Protein AF-A0A8J3X2R8-F1 (afdb_monomer_lite)

pLDDT: mean 76.53, std 17.84, range [35.16, 97.38]

Organism: NCBI:txid689768

Sequence (178 aa):
MTPLAWLVELYDPAARYLRRHGGRLRSRPRRRATDPGAAAFGSAVVFGPGVPGGARPATPEEMSDLSGRAGRHRDRHRAAVEAARRRWGDRALACARELLEHGSTVLPVDNATVRGRLVRLWRGDSVLELRASRDSGTTGSSTTTSSLTRLSRRHQDPQVIAEYLVHVIAQVDDGQRR

Structure (mmCIF, N/CA/C/O backbone):
data_AF-A0A8J3X2R8-F1
#
_entry.id   AF-A0A8J3X2R8-F1
#
loop_
_atom_site.group_PDB
_atom_site.id
_atom_site.type_symbol
_atom_site.label_atom_id
_atom_site.label_alt_id
_atom_site.label_comp_id
_atom_site.label_asym_id
_atom_site.label_entity_id
_atom_site.label_seq_id
_atom_site.pdbx_PDB_ins_code
_atom_site.Cartn_x
_atom_site.Cartn_y
_atom_site.Cartn_z
_atom_site.occupancy
_atom_site.B_iso_or_equiv
_atom_site.auth_seq_id
_atom_site.auth_comp_id
_atom_site.auth_asym_id
_atom_site.auth_atom_id
_atom_site.pdbx_PDB_model_num
ATOM 1 N N . MET A 1 1 ? 32.277 -10.400 19.465 1.00 42.62 1 MET A N 1
ATOM 2 C CA . MET A 1 1 ? 30.823 -10.346 19.745 1.00 42.62 1 MET A CA 1
ATOM 3 C C . MET A 1 1 ? 30.527 -8.990 20.364 1.00 42.62 1 MET A C 1
ATOM 5 O O . MET A 1 1 ? 31.011 -8.736 21.454 1.00 42.62 1 MET A O 1
ATOM 9 N N . THR A 1 2 ? 29.875 -8.072 19.647 1.00 44.47 2 THR A N 1
ATOM 10 C CA . THR A 1 2 ? 29.749 -6.665 20.073 1.00 44.47 2 THR A CA 1
ATOM 11 C C . THR A 1 2 ? 28.446 -6.424 20.858 1.00 44.47 2 THR A C 1
ATOM 13 O O . THR A 1 2 ? 27.365 -6.535 20.279 1.00 44.47 2 THR A O 1
ATOM 16 N N . PRO A 1 3 ? 28.513 -6.062 22.155 1.00 51.19 3 PRO A N 1
ATOM 17 C CA . PRO A 1 3 ? 27.348 -5.925 23.042 1.00 51.19 3 PRO A CA 1
ATOM 18 C C . PRO A 1 3 ? 26.454 -4.698 22.764 1.00 51.19 3 PRO A C 1
ATOM 20 O O . PRO A 1 3 ? 25.384 -4.571 23.350 1.00 51.19 3 PRO A O 1
ATOM 23 N N . LEU A 1 4 ? 26.825 -3.815 21.831 1.00 50.59 4 LEU A N 1
ATOM 24 C CA . LEU A 1 4 ? 26.099 -2.567 21.544 1.00 50.59 4 LEU A CA 1
ATOM 25 C C . LEU A 1 4 ? 24.851 -2.729 20.653 1.00 50.59 4 LEU A C 1
ATOM 27 O O . LEU A 1 4 ? 23.997 -1.845 20.628 1.00 50.59 4 LEU A O 1
ATOM 31 N N . ALA A 1 5 ? 24.705 -3.848 19.934 1.00 53.47 5 ALA A N 1
ATOM 32 C CA . ALA A 1 5 ? 23.564 -4.059 19.034 1.00 53.47 5 ALA A CA 1
ATOM 33 C C . ALA A 1 5 ? 22.224 -4.200 19.785 1.00 53.47 5 ALA A C 1
ATOM 35 O O . ALA A 1 5 ? 21.200 -3.704 19.320 1.00 53.47 5 ALA A O 1
ATOM 36 N N . TRP A 1 6 ? 22.242 -4.806 20.975 1.00 50.44 6 TRP A N 1
ATOM 37 C CA . TRP A 1 6 ? 21.047 -5.052 21.790 1.00 50.44 6 TRP A CA 1
ATOM 38 C C . TRP A 1 6 ? 20.423 -3.759 22.334 1.00 50.44 6 TRP A C 1
ATOM 40 O O . TRP A 1 6 ? 19.203 -3.644 22.423 1.00 50.44 6 TRP A O 1
ATOM 50 N N . LEU A 1 7 ? 21.254 -2.754 22.628 1.00 52.38 7 LEU A N 1
ATOM 51 C CA . LEU A 1 7 ? 20.820 -1.463 23.171 1.00 52.38 7 LEU A CA 1
ATOM 52 C C . LEU A 1 7 ? 20.149 -0.582 22.103 1.00 52.38 7 LEU A C 1
ATOM 54 O O . LEU A 1 7 ? 19.125 0.046 22.369 1.00 52.38 7 LEU A O 1
ATOM 58 N N . VAL A 1 8 ? 20.653 -0.605 20.862 1.00 51.25 8 VAL A N 1
ATOM 59 C CA . VAL A 1 8 ? 20.013 0.069 19.713 1.00 51.25 8 VAL A CA 1
ATOM 60 C C . VAL A 1 8 ? 18.702 -0.626 19.322 1.00 51.25 8 VAL A C 1
ATOM 62 O O . VAL A 1 8 ? 17.738 0.030 18.928 1.00 51.25 8 VAL A O 1
ATOM 65 N N . GLU A 1 9 ? 18.626 -1.951 19.467 1.00 52.06 9 GLU A N 1
ATOM 66 C CA . GLU A 1 9 ? 17.402 -2.720 19.209 1.00 52.06 9 GLU A CA 1
ATOM 67 C C . GLU A 1 9 ? 16.281 -2.470 20.224 1.00 52.06 9 GLU A C 1
ATOM 69 O O . GLU A 1 9 ? 15.115 -2.684 19.884 1.00 52.06 9 GLU A O 1
ATOM 74 N N . LEU A 1 10 ? 16.609 -1.977 21.421 1.00 58.53 10 LEU A N 1
ATOM 75 C CA . LEU A 1 10 ? 15.630 -1.544 22.416 1.00 58.53 10 LEU A CA 1
ATOM 76 C C . LEU A 1 10 ? 15.037 -0.164 22.079 1.00 58.53 10 LEU A C 1
ATOM 78 O O . LEU A 1 10 ? 13.888 0.104 22.405 1.00 58.53 10 LEU A O 1
ATOM 82 N N . TYR A 1 11 ? 15.781 0.720 21.406 1.00 67.31 11 TYR A N 1
ATOM 83 C CA . TYR A 1 11 ? 15.340 2.105 21.189 1.00 67.31 11 TYR A CA 1
ATOM 84 C C . TYR A 1 11 ? 14.386 2.277 19.991 1.00 67.31 11 TYR A C 1
ATOM 86 O O . TYR A 1 11 ? 13.586 3.218 19.982 1.00 67.31 11 TYR A O 1
ATOM 94 N N . ASP A 1 12 ? 14.434 1.357 19.017 1.00 73.81 12 ASP A N 1
ATOM 95 C CA . ASP A 1 12 ? 13.565 1.337 17.830 1.00 73.81 12 ASP A CA 1
ATOM 96 C C . ASP A 1 12 ? 12.856 -0.028 17.651 1.00 73.81 12 ASP A C 1
ATOM 98 O O . ASP A 1 12 ? 13.311 -0.897 16.887 1.00 73.81 12 ASP A O 1
ATOM 102 N N . PRO A 1 13 ? 11.716 -0.238 18.340 1.00 74.25 13 PRO A N 1
ATOM 103 C CA . PRO A 1 13 ? 10.960 -1.483 18.247 1.00 74.25 13 PRO A CA 1
ATOM 104 C C . PRO A 1 13 ? 10.372 -1.709 16.848 1.00 74.25 13 PRO A C 1
ATOM 106 O O . PRO A 1 13 ? 10.233 -2.859 16.431 1.00 74.25 13 PRO A O 1
ATOM 109 N N . ALA A 1 14 ? 10.080 -0.643 16.094 1.00 76.38 14 ALA A N 1
ATOM 110 C CA . ALA A 1 14 ? 9.528 -0.747 14.746 1.00 76.38 14 ALA A CA 1
ATOM 111 C C . ALA A 1 14 ? 10.573 -1.293 13.773 1.00 76.38 14 ALA A C 1
ATOM 113 O O . ALA A 1 14 ? 10.296 -2.225 13.019 1.00 76.38 14 ALA A O 1
ATOM 114 N N . ALA A 1 15 ? 11.808 -0.792 13.841 1.00 75.31 15 ALA A N 1
ATOM 115 C CA . ALA A 1 15 ? 12.911 -1.326 13.051 1.00 75.31 15 ALA A CA 1
ATOM 116 C C . ALA A 1 15 ? 13.249 -2.777 13.424 1.00 75.31 15 ALA A C 1
ATOM 118 O O . ALA A 1 15 ? 13.630 -3.567 12.559 1.00 75.31 15 ALA A O 1
ATOM 119 N N . ARG A 1 16 ? 13.130 -3.163 14.703 1.00 79.62 16 ARG A N 1
ATOM 120 C CA . ARG A 1 16 ? 13.277 -4.570 15.122 1.00 79.62 16 ARG A CA 1
ATOM 121 C C . ARG A 1 16 ? 12.167 -5.442 14.531 1.00 79.62 16 ARG A C 1
ATOM 123 O O . ARG A 1 16 ? 12.466 -6.480 13.945 1.00 79.62 16 ARG A O 1
ATOM 130 N N . TYR A 1 17 ? 10.916 -5.002 14.643 1.00 79.31 17 TYR A N 1
ATOM 131 C CA . TYR A 1 17 ? 9.757 -5.710 14.107 1.00 79.31 17 TYR A CA 1
ATOM 132 C C . TYR A 1 17 ? 9.876 -5.913 12.589 1.00 79.31 17 TYR A C 1
ATOM 134 O O . TYR A 1 17 ? 9.802 -7.041 12.104 1.00 79.31 17 TYR A O 1
ATOM 142 N N . LEU A 1 18 ? 10.194 -4.850 11.845 1.00 80.81 18 LEU A N 1
ATOM 143 C CA . LEU A 1 18 ? 10.412 -4.908 10.397 1.00 80.81 18 LEU A CA 1
ATOM 144 C C . LEU A 1 18 ? 11.568 -5.833 10.004 1.00 80.81 18 LEU A C 1
ATOM 146 O O . LEU A 1 18 ? 11.452 -6.551 9.019 1.00 80.81 18 LEU A O 1
ATOM 150 N N . ARG A 1 19 ? 12.670 -5.867 10.764 1.00 79.31 19 ARG A N 1
ATOM 151 C CA . ARG A 1 19 ? 13.782 -6.802 10.503 1.00 79.31 19 ARG A CA 1
ATOM 152 C C . ARG A 1 19 ? 13.385 -8.261 10.709 1.00 79.31 19 ARG A C 1
ATOM 154 O O . ARG A 1 19 ? 13.842 -9.116 9.960 1.00 79.31 19 ARG A O 1
ATOM 161 N N . ARG A 1 20 ? 12.552 -8.540 11.714 1.00 80.38 20 ARG A N 1
ATOM 162 C CA . ARG A 1 20 ? 12.110 -9.900 12.048 1.00 80.38 20 ARG A CA 1
ATOM 163 C C . ARG A 1 20 ? 11.052 -10.427 11.078 1.00 80.38 20 ARG A C 1
ATOM 165 O O . ARG A 1 20 ? 11.089 -11.602 10.736 1.00 80.38 20 ARG A O 1
ATOM 172 N N . HIS A 1 21 ? 10.126 -9.570 10.648 1.00 74.75 21 HIS A N 1
ATOM 173 C CA . HIS A 1 21 ? 8.971 -9.964 9.833 1.00 74.75 21 HIS A CA 1
ATOM 174 C C . HIS A 1 21 ? 9.126 -9.636 8.345 1.00 74.75 21 HIS A C 1
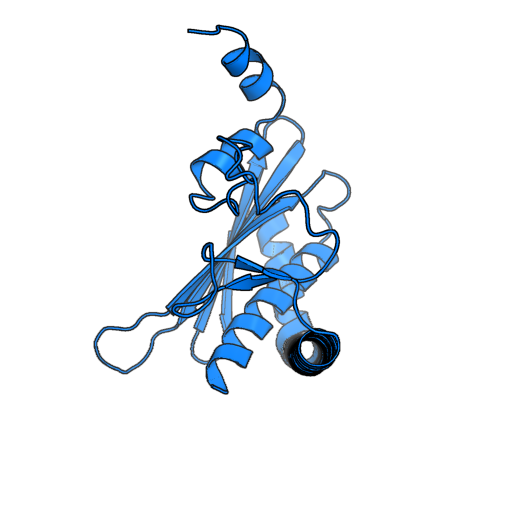ATOM 176 O O . HIS A 1 21 ? 8.546 -10.308 7.497 1.00 74.75 21 HIS A O 1
ATOM 182 N N . GLY A 1 22 ? 9.954 -8.655 8.000 1.00 61.66 22 GLY A N 1
ATOM 183 C CA . GLY A 1 22 ? 10.300 -8.308 6.629 1.00 61.66 22 GLY A CA 1
ATOM 184 C C . GLY A 1 22 ? 11.475 -9.127 6.128 1.00 61.66 22 GLY A C 1
ATOM 185 O O . GLY A 1 22 ? 12.452 -8.542 5.687 1.00 61.66 22 GLY A O 1
ATOM 186 N N . GLY A 1 23 ? 11.401 -10.462 6.174 1.00 45.31 23 GLY A N 1
ATOM 187 C CA . GLY A 1 23 ? 12.464 -11.409 5.784 1.00 45.31 23 GLY A CA 1
ATOM 188 C C . GLY A 1 23 ? 12.988 -11.319 4.339 1.00 45.31 23 GLY A C 1
ATOM 189 O O . GLY A 1 23 ? 13.693 -12.216 3.892 1.00 45.31 23 GLY A O 1
ATOM 190 N N . ARG A 1 24 ? 12.672 -10.242 3.613 1.00 46.50 24 ARG A N 1
ATOM 191 C CA . ARG A 1 24 ? 13.441 -9.670 2.504 1.00 46.50 24 ARG A CA 1
ATOM 192 C C . ARG A 1 24 ? 13.320 -8.146 2.562 1.00 46.50 24 ARG A C 1
ATOM 194 O O . ARG A 1 24 ? 12.751 -7.520 1.672 1.00 46.50 24 ARG A O 1
ATOM 201 N N . LEU A 1 25 ? 13.873 -7.517 3.603 1.00 41.56 25 LEU A N 1
ATOM 202 C CA . LEU A 1 25 ? 14.415 -6.173 3.447 1.00 41.56 25 LEU A CA 1
ATOM 203 C C . LEU A 1 25 ? 15.239 -6.283 2.177 1.00 41.56 25 LEU A C 1
ATOM 205 O O . LEU A 1 25 ? 16.150 -7.114 2.153 1.00 41.56 25 LEU A O 1
ATOM 209 N N . ARG A 1 26 ? 14.871 -5.535 1.123 1.00 44.56 26 ARG A N 1
ATOM 210 C CA . ARG A 1 26 ? 15.779 -5.234 0.012 1.00 44.56 26 ARG A CA 1
ATOM 211 C C . ARG A 1 26 ? 17.138 -5.147 0.652 1.00 44.56 26 ARG A C 1
ATOM 213 O O . ARG A 1 26 ? 17.295 -4.273 1.509 1.00 44.56 26 ARG A O 1
ATOM 220 N N . SER A 1 27 ? 17.996 -6.134 0.379 1.00 38.66 27 SER A N 1
ATOM 221 C CA . SER A 1 27 ? 19.290 -6.244 1.022 1.00 38.66 27 SER A CA 1
ATOM 222 C C . SER A 1 27 ? 19.856 -4.849 0.959 1.00 38.66 27 SER A C 1
ATOM 224 O O . SER A 1 27 ? 20.143 -4.357 -0.130 1.00 38.66 27 SER A O 1
ATOM 226 N N . ARG A 1 28 ? 19.897 -4.158 2.105 1.00 35.16 28 ARG A N 1
ATOM 227 C CA . ARG A 1 28 ? 20.691 -2.948 2.243 1.00 35.16 28 ARG A CA 1
ATOM 228 C C . ARG A 1 28 ? 22.021 -3.430 1.701 1.00 35.16 28 ARG A C 1
ATOM 230 O O . ARG A 1 28 ? 22.476 -4.421 2.284 1.00 35.16 28 ARG A O 1
ATOM 237 N N . PRO A 1 29 ? 22.521 -2.931 0.550 1.00 35.16 29 PRO A N 1
ATOM 238 C CA . PRO A 1 29 ? 23.661 -3.550 -0.096 1.00 35.16 29 PRO A CA 1
ATOM 239 C C . PRO A 1 29 ? 24.699 -3.627 1.000 1.00 35.16 29 PRO A C 1
ATOM 241 O O . PRO A 1 29 ? 25.123 -2.602 1.545 1.00 35.16 29 PRO A O 1
ATOM 244 N N . ARG A 1 30 ? 24.959 -4.852 1.474 1.00 37.88 30 ARG A N 1
ATOM 245 C CA . ARG A 1 30 ? 26.032 -5.051 2.421 1.00 37.88 30 ARG A CA 1
ATOM 246 C C . ARG A 1 30 ? 27.192 -4.565 1.584 1.00 37.88 30 ARG A C 1
ATOM 248 O O . ARG A 1 30 ? 27.459 -5.148 0.539 1.00 37.88 30 ARG A O 1
ATOM 255 N N . ARG A 1 31 ? 27.816 -3.465 2.005 1.00 41.09 31 ARG A N 1
ATOM 256 C CA . ARG A 1 31 ? 29.200 -3.172 1.660 1.00 41.09 31 ARG A CA 1
ATOM 257 C C . ARG A 1 31 ? 29.995 -4.380 2.161 1.00 41.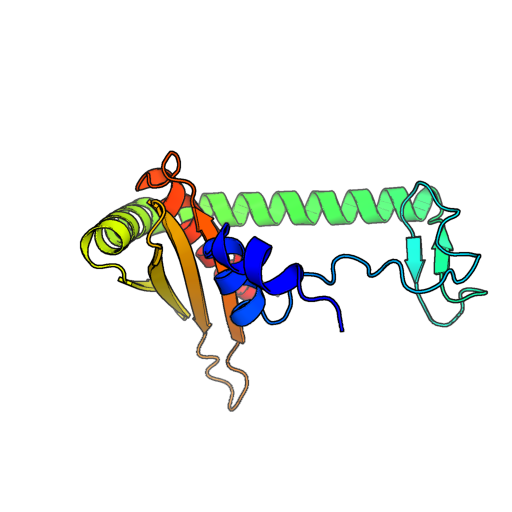09 31 ARG A C 1
ATOM 259 O O . ARG A 1 31 ? 30.509 -4.387 3.270 1.00 41.09 31 ARG A O 1
ATOM 266 N N . ARG A 1 32 ? 29.934 -5.471 1.410 1.00 38.81 32 ARG A N 1
ATOM 267 C CA . ARG A 1 32 ? 30.723 -6.676 1.551 1.00 38.81 32 ARG A CA 1
ATOM 268 C C . ARG A 1 32 ? 31.463 -6.728 0.237 1.00 38.81 32 ARG A C 1
ATOM 270 O O . ARG A 1 32 ? 30.852 -7.016 -0.780 1.00 38.81 32 ARG A O 1
ATOM 277 N N . ALA A 1 33 ? 32.724 -6.326 0.338 1.00 36.16 33 ALA A N 1
ATOM 278 C CA . ALA A 1 33 ? 33.785 -6.568 -0.618 1.00 36.16 33 ALA A CA 1
ATOM 279 C C . ALA A 1 33 ? 33.391 -6.304 -2.073 1.00 36.16 33 ALA A C 1
ATOM 281 O O . ALA A 1 33 ? 32.955 -7.190 -2.791 1.00 36.16 33 ALA A O 1
ATOM 282 N N . THR A 1 34 ? 33.546 -5.044 -2.465 1.00 43.41 34 THR A N 1
ATOM 283 C CA . THR A 1 34 ? 34.374 -4.662 -3.611 1.00 43.41 34 THR A CA 1
ATOM 284 C C . THR A 1 34 ? 34.772 -5.829 -4.528 1.00 43.41 34 THR A C 1
ATOM 286 O O . THR A 1 34 ? 35.900 -6.306 -4.468 1.00 43.41 34 THR A O 1
ATOM 289 N N . ASP A 1 35 ? 33.873 -6.237 -5.423 1.00 37.69 35 ASP A N 1
ATOM 290 C CA . ASP A 1 35 ? 34.316 -6.438 -6.797 1.00 37.69 35 ASP A CA 1
ATOM 291 C C . ASP A 1 35 ? 34.703 -5.040 -7.299 1.00 37.69 35 ASP A C 1
ATOM 293 O O . ASP A 1 35 ? 33.850 -4.141 -7.304 1.00 37.69 35 ASP A O 1
ATOM 297 N N . PRO A 1 36 ? 35.971 -4.793 -7.662 1.00 41.12 36 PRO A N 1
ATOM 298 C CA . PRO A 1 36 ? 36.456 -3.458 -8.011 1.00 41.12 36 PRO A CA 1
ATOM 299 C C . PRO A 1 36 ? 35.787 -2.840 -9.255 1.00 41.12 36 PRO A C 1
ATOM 301 O O . PRO A 1 36 ? 36.052 -1.684 -9.564 1.00 41.12 36 PRO A O 1
ATOM 304 N N . GLY A 1 37 ? 34.880 -3.554 -9.937 1.00 43.56 37 GLY A N 1
ATOM 305 C CA . GLY A 1 37 ? 34.119 -3.041 -11.080 1.00 43.56 37 GLY A CA 1
ATOM 306 C C . GLY A 1 37 ? 32.794 -2.343 -10.739 1.00 43.56 37 GLY A C 1
ATOM 307 O O . GLY A 1 37 ? 32.433 -1.379 -11.400 1.00 43.56 37 GLY A O 1
ATOM 308 N N . ALA A 1 38 ? 32.050 -2.770 -9.711 1.00 42.75 38 ALA A N 1
ATOM 309 C CA . ALA A 1 38 ? 30.649 -2.339 -9.548 1.00 42.75 38 ALA A CA 1
ATOM 310 C C . ALA A 1 38 ? 30.471 -0.949 -8.902 1.00 42.75 38 ALA A C 1
ATOM 312 O O . ALA A 1 38 ? 29.428 -0.317 -9.063 1.00 42.75 38 ALA A O 1
ATOM 313 N N . ALA A 1 39 ? 31.476 -0.461 -8.170 1.00 46.00 39 ALA A N 1
ATOM 314 C CA . ALA A 1 39 ? 31.428 0.832 -7.481 1.00 46.00 39 ALA A CA 1
ATOM 315 C C . ALA A 1 39 ? 31.802 2.034 -8.376 1.00 46.00 39 ALA A C 1
ATOM 317 O O . ALA A 1 39 ? 31.693 3.172 -7.926 1.00 46.00 39 ALA A O 1
ATOM 318 N N . ALA A 1 40 ? 32.234 1.798 -9.620 1.00 49.00 40 ALA A N 1
ATOM 319 C CA . ALA A 1 40 ? 32.717 2.840 -10.530 1.00 49.00 40 ALA A CA 1
ATOM 320 C C . ALA A 1 40 ? 31.616 3.486 -11.394 1.00 49.00 40 ALA A C 1
ATOM 322 O O . ALA A 1 40 ? 31.876 4.466 -12.089 1.00 49.00 40 ALA A O 1
ATOM 323 N N . PHE A 1 41 ? 30.385 2.965 -11.368 1.00 48.44 41 PHE A N 1
ATOM 324 C CA . PHE A 1 41 ? 29.327 3.407 -12.277 1.00 48.44 41 PHE A CA 1
ATOM 325 C C . PHE A 1 41 ? 28.303 4.288 -11.551 1.00 48.44 41 PHE A C 1
ATOM 327 O O . PHE A 1 41 ? 27.485 3.808 -10.771 1.00 48.44 41 PHE A O 1
ATOM 334 N N . GLY A 1 42 ? 28.339 5.596 -11.820 1.00 53.31 42 GLY A N 1
ATOM 335 C CA . GLY A 1 42 ? 27.372 6.583 -11.314 1.00 53.31 42 GLY A CA 1
ATOM 336 C C . GLY A 1 42 ? 26.001 6.569 -12.014 1.00 53.31 42 GLY A C 1
ATOM 337 O O . GLY A 1 42 ? 25.212 7.486 -11.798 1.00 53.31 42 GLY A O 1
ATOM 338 N N . SER A 1 43 ? 25.718 5.573 -12.866 1.00 59.78 43 SER A N 1
ATOM 339 C CA . SER A 1 43 ? 24.525 5.472 -13.727 1.00 59.78 43 SER A CA 1
ATOM 340 C C . SER A 1 43 ? 23.916 4.054 -13.73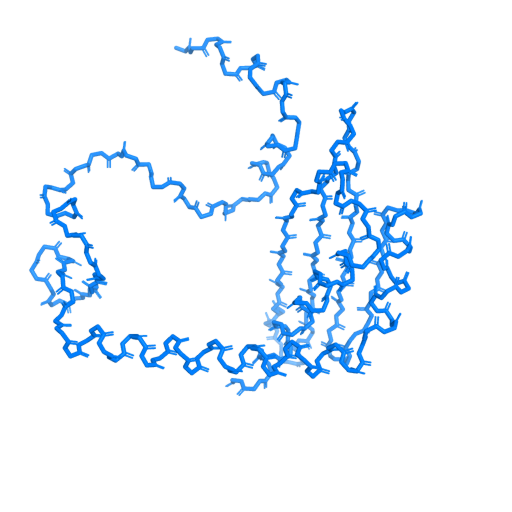7 1.00 59.78 43 SER A C 1
ATOM 342 O O . SER A 1 43 ? 24.357 3.172 -13.000 1.00 59.78 43 SER A O 1
ATOM 344 N N . ALA A 1 44 ? 22.852 3.839 -14.527 1.00 68.25 44 ALA A N 1
ATOM 345 C CA . ALA A 1 44 ? 22.176 2.542 -14.647 1.00 68.25 44 ALA A CA 1
ATOM 346 C C . ALA A 1 44 ? 23.138 1.429 -15.109 1.00 68.25 44 ALA A C 1
ATOM 348 O O . ALA A 1 44 ? 24.017 1.662 -15.937 1.00 68.25 44 ALA A O 1
ATOM 349 N N . VAL A 1 45 ? 22.950 0.211 -14.591 1.00 77.56 45 VAL A N 1
ATOM 350 C CA . VAL A 1 45 ? 23.833 -0.944 -14.825 1.00 77.56 45 VAL A CA 1
ATOM 351 C C . VAL A 1 45 ? 23.042 -2.080 -15.468 1.00 77.56 45 VAL A C 1
ATOM 353 O O . VAL A 1 45 ? 21.919 -2.372 -15.052 1.00 77.56 45 VAL A O 1
ATOM 356 N N . VAL A 1 46 ? 23.639 -2.728 -16.467 1.00 75.00 46 VAL A N 1
ATOM 357 C CA . VAL A 1 46 ? 23.109 -3.928 -17.124 1.00 75.00 46 VAL A CA 1
ATOM 358 C C . VAL A 1 46 ? 23.873 -5.150 -16.615 1.00 75.00 46 VAL A C 1
ATOM 360 O O . VAL A 1 46 ? 25.104 -5.140 -16.554 1.00 75.00 46 VAL A O 1
ATOM 363 N N . PHE A 1 47 ? 23.134 -6.205 -16.267 1.00 79.75 47 PHE A N 1
ATOM 364 C CA . PHE A 1 47 ? 23.665 -7.487 -15.798 1.00 79.75 47 PHE A CA 1
ATOM 365 C C . PHE A 1 47 ? 23.245 -8.602 -16.757 1.00 79.75 47 PHE A C 1
ATOM 367 O O . PHE A 1 47 ? 22.102 -8.606 -17.220 1.00 79.75 47 PHE A O 1
ATOM 374 N N . GLY A 1 48 ? 24.126 -9.571 -17.019 1.00 70.12 48 GLY A N 1
ATOM 375 C CA . GLY A 1 48 ? 23.745 -10.758 -17.785 1.00 70.12 48 GLY A CA 1
ATOM 376 C C . GLY A 1 48 ? 24.903 -11.640 -18.264 1.00 70.12 48 GLY A C 1
ATOM 377 O O . GLY A 1 48 ? 26.057 -11.202 -18.279 1.00 70.12 48 GLY A O 1
ATOM 378 N N . PRO A 1 49 ? 24.600 -12.888 -18.671 1.00 56.25 49 PRO A N 1
ATOM 379 C CA . PRO A 1 49 ? 25.565 -13.773 -19.316 1.00 56.25 49 PRO A CA 1
ATOM 380 C C . PRO A 1 49 ? 25.992 -13.158 -20.658 1.00 56.25 49 PRO A C 1
ATOM 382 O O . PRO A 1 49 ? 25.155 -12.913 -21.521 1.00 56.25 49 PRO A O 1
ATOM 385 N N . GLY A 1 50 ? 27.284 -12.853 -20.804 1.00 68.56 50 GLY A N 1
ATOM 386 C CA . GLY A 1 50 ? 27.838 -12.124 -21.956 1.00 68.56 50 GLY A CA 1
ATOM 387 C C . GLY A 1 50 ? 28.361 -10.721 -21.633 1.00 68.56 50 GLY A C 1
ATOM 388 O O . GLY A 1 50 ? 28.935 -10.071 -22.501 1.00 68.56 50 GLY A O 1
ATOM 389 N N . VAL A 1 51 ? 28.215 -10.256 -20.387 1.00 70.81 51 VAL A N 1
ATOM 390 C CA . VAL A 1 51 ? 28.826 -9.006 -19.917 1.00 70.81 51 VAL A CA 1
ATOM 391 C C . VAL A 1 51 ? 30.177 -9.304 -19.251 1.00 70.81 51 VAL A C 1
ATOM 393 O O . VAL A 1 51 ? 30.199 -10.019 -18.244 1.00 70.81 51 VAL A O 1
ATOM 396 N N . PRO A 1 52 ? 31.307 -8.768 -19.757 1.00 64.25 52 PRO A N 1
ATOM 397 C CA . PRO A 1 52 ? 32.607 -8.912 -19.102 1.00 64.25 52 PRO A CA 1
ATOM 398 C C . PRO A 1 52 ? 32.552 -8.384 -17.662 1.00 64.25 52 PRO A C 1
ATOM 400 O O . PRO A 1 52 ? 32.138 -7.252 -17.434 1.00 64.25 52 PRO A O 1
ATOM 403 N N . GLY A 1 53 ? 32.918 -9.215 -16.682 1.00 67.75 53 GLY A N 1
ATOM 404 C CA . GLY A 1 53 ? 32.820 -8.863 -15.257 1.00 67.75 53 GLY A CA 1
ATOM 405 C C . GLY A 1 53 ? 31.402 -8.919 -14.668 1.00 67.75 53 GLY A C 1
ATOM 406 O O . GLY A 1 53 ? 31.188 -8.458 -13.551 1.00 67.75 53 GLY A O 1
ATOM 407 N N . GLY A 1 54 ? 30.421 -9.464 -15.399 1.00 74.62 54 GLY A N 1
ATOM 408 C CA . GLY A 1 54 ? 29.046 -9.696 -14.932 1.00 74.62 54 GLY A CA 1
ATOM 409 C C . GLY A 1 54 ? 28.156 -8.450 -14.861 1.00 74.62 54 GLY A C 1
ATOM 410 O O . GLY A 1 54 ? 26.933 -8.580 -14.771 1.00 74.62 54 GLY A O 1
ATOM 411 N N . ALA A 1 55 ? 28.744 -7.257 -14.944 1.00 75.12 55 ALA A N 1
ATOM 412 C CA . ALA A 1 55 ? 28.054 -5.978 -14.888 1.00 75.12 55 ALA A CA 1
ATOM 413 C C . ALA A 1 55 ? 28.777 -4.930 -15.740 1.00 75.12 55 ALA A C 1
ATOM 415 O O . ALA A 1 55 ? 30.001 -4.822 -15.690 1.00 75.12 55 ALA A O 1
ATOM 416 N N . ARG A 1 56 ? 28.016 -4.122 -16.483 1.00 82.25 56 ARG A N 1
ATOM 417 C CA . ARG A 1 56 ? 28.547 -2.964 -17.214 1.00 82.25 56 ARG A CA 1
ATOM 418 C C . ARG A 1 56 ? 27.603 -1.768 -17.112 1.00 82.25 56 ARG A C 1
ATOM 420 O O . ARG A 1 56 ? 26.395 -1.970 -16.946 1.00 82.25 56 ARG A O 1
ATOM 427 N N . PRO A 1 57 ? 28.107 -0.533 -17.246 1.00 79.94 57 PRO A N 1
ATOM 428 C CA . PRO A 1 57 ? 27.245 0.629 -17.358 1.00 79.94 57 PRO A CA 1
ATOM 429 C C . PRO A 1 57 ? 26.350 0.482 -18.593 1.00 79.94 57 PRO A C 1
ATOM 431 O O . PRO A 1 57 ? 26.759 -0.047 -19.635 1.00 79.94 57 PRO A O 1
ATOM 434 N N . ALA A 1 58 ? 25.101 0.906 -18.440 1.00 78.88 58 ALA A N 1
ATOM 435 C CA . ALA A 1 58 ? 24.139 0.953 -19.524 1.00 78.88 58 ALA A CA 1
ATOM 436 C C . ALA A 1 58 ? 24.594 1.975 -20.571 1.00 78.88 58 ALA A C 1
ATOM 438 O O . ALA A 1 58 ? 25.056 3.070 -20.238 1.00 78.88 58 ALA A O 1
ATOM 439 N N . THR A 1 59 ? 24.446 1.619 -21.842 1.00 82.56 59 THR A N 1
ATOM 440 C CA . THR A 1 59 ? 24.626 2.563 -22.949 1.00 82.56 59 THR A CA 1
ATOM 441 C C . THR A 1 59 ? 23.541 3.650 -22.906 1.00 82.56 59 THR A C 1
ATOM 443 O O . THR A 1 59 ? 22.492 3.443 -22.288 1.00 82.56 59 THR A O 1
ATOM 446 N N . PRO A 1 60 ? 23.736 4.812 -23.558 1.00 81.38 60 PRO A N 1
ATOM 447 C CA . PRO A 1 60 ? 22.692 5.834 -23.670 1.00 81.38 60 PRO A CA 1
ATOM 448 C C . PRO A 1 60 ? 21.369 5.303 -24.238 1.00 81.38 60 PRO A C 1
ATOM 450 O O . PRO A 1 60 ? 20.301 5.663 -23.743 1.00 81.38 60 PRO A O 1
ATOM 453 N N . GLU A 1 61 ? 21.439 4.399 -25.215 1.00 79.88 61 GLU A N 1
ATOM 454 C CA . GLU A 1 61 ? 20.278 3.731 -25.812 1.00 79.88 61 GLU A CA 1
ATOM 455 C C . GLU A 1 61 ? 19.557 2.842 -24.790 1.00 79.88 61 GLU A C 1
ATOM 457 O O . GLU A 1 61 ? 18.354 2.989 -24.581 1.00 79.88 61 GLU A O 1
ATOM 462 N N . GLU A 1 62 ? 20.288 2.004 -24.050 1.00 80.62 62 GLU A N 1
ATOM 463 C CA . GLU A 1 62 ? 19.708 1.173 -22.986 1.00 80.62 62 GLU A CA 1
ATOM 464 C C . GLU A 1 62 ? 19.151 2.006 -21.829 1.00 80.62 62 GLU A C 1
ATOM 466 O O . GLU A 1 62 ? 18.131 1.645 -21.244 1.00 80.62 62 GLU A O 1
ATOM 471 N N . MET A 1 63 ? 19.785 3.131 -21.487 1.00 81.19 63 MET A N 1
ATOM 472 C CA . MET A 1 63 ? 19.257 4.065 -20.491 1.00 81.19 63 MET A CA 1
ATOM 473 C C . MET A 1 63 ? 17.950 4.704 -20.963 1.00 81.19 63 MET A C 1
ATOM 475 O O . MET A 1 63 ? 17.009 4.809 -20.173 1.00 81.19 63 MET A O 1
ATOM 479 N N . SER A 1 64 ? 17.868 5.091 -22.238 1.00 79.75 64 SER A N 1
ATOM 480 C CA . SER A 1 64 ? 16.642 5.608 -22.854 1.00 79.75 64 SER A CA 1
ATOM 481 C C . SER A 1 64 ? 15.530 4.557 -22.831 1.00 79.75 64 SER A C 1
ATOM 483 O O . SER A 1 64 ? 14.422 4.825 -22.361 1.00 79.75 64 SER A O 1
ATOM 485 N N . ASP A 1 65 ? 15.847 3.317 -23.202 1.00 81.50 65 ASP A N 1
ATOM 486 C CA . ASP A 1 65 ? 14.912 2.194 -23.180 1.00 81.50 65 ASP A CA 1
ATOM 487 C C . ASP A 1 65 ? 14.435 1.843 -21.769 1.00 81.50 65 ASP A C 1
ATOM 489 O O . ASP A 1 65 ? 13.238 1.627 -21.546 1.00 81.50 65 ASP A O 1
ATOM 493 N N . LEU A 1 66 ? 15.346 1.802 -20.793 1.00 79.25 66 LEU A N 1
ATOM 494 C CA . LEU A 1 66 ? 15.019 1.578 -19.386 1.00 79.25 66 LEU A CA 1
ATOM 495 C C . LEU A 1 66 ? 14.143 2.707 -18.845 1.00 79.25 66 LEU A C 1
ATOM 497 O O . LEU A 1 66 ? 13.151 2.428 -18.170 1.00 79.25 66 LEU A O 1
ATOM 501 N N . SER A 1 67 ? 14.459 3.961 -19.175 1.00 77.75 67 SER A N 1
ATOM 502 C CA . SER A 1 67 ? 13.651 5.125 -18.808 1.00 77.75 67 SER A CA 1
ATOM 503 C C . SER A 1 67 ? 12.255 5.051 -19.428 1.00 77.75 67 SER A C 1
ATOM 505 O O . SER A 1 67 ? 11.258 5.221 -18.725 1.00 77.75 67 SER A O 1
ATOM 507 N N . GLY A 1 68 ? 12.153 4.685 -20.709 1.00 78.44 68 GLY A N 1
ATOM 508 C CA . GLY A 1 68 ? 10.885 4.499 -21.410 1.00 78.44 68 GLY A CA 1
ATOM 509 C C . GLY A 1 68 ? 10.048 3.358 -20.828 1.00 78.44 68 GLY A C 1
ATOM 510 O O . GLY A 1 68 ? 8.844 3.512 -20.608 1.00 78.44 68 GLY A O 1
ATOM 511 N N . ARG A 1 69 ? 10.669 2.216 -20.503 1.00 80.19 69 ARG A N 1
ATOM 512 C CA . ARG A 1 69 ? 10.004 1.097 -19.810 1.00 80.19 69 ARG A CA 1
ATOM 513 C C . ARG A 1 69 ? 9.547 1.500 -18.408 1.00 80.19 69 ARG A C 1
ATOM 515 O O . ARG A 1 69 ? 8.416 1.194 -18.036 1.00 80.19 69 ARG A O 1
ATOM 522 N N . ALA A 1 70 ? 10.383 2.215 -17.657 1.00 77.94 70 ALA A N 1
ATOM 523 C CA . ALA A 1 70 ? 10.045 2.727 -16.333 1.00 77.94 70 ALA A CA 1
ATOM 524 C C . ALA A 1 70 ? 8.920 3.774 -16.387 1.00 77.94 70 ALA A C 1
ATOM 526 O O . ALA A 1 70 ? 8.059 3.783 -15.512 1.00 77.94 70 ALA A O 1
ATOM 527 N N . GLY A 1 71 ? 8.890 4.628 -17.414 1.00 81.94 71 GLY A N 1
ATOM 528 C CA . GLY A 1 71 ? 7.795 5.558 -17.701 1.00 81.94 71 GLY A CA 1
ATOM 529 C C . GLY A 1 71 ? 6.479 4.818 -17.917 1.00 81.94 71 GLY A C 1
ATOM 530 O O . GLY A 1 71 ? 5.564 4.958 -17.112 1.00 81.94 71 GLY A O 1
ATOM 531 N N . ARG A 1 72 ? 6.436 3.903 -18.896 1.00 83.62 72 ARG A N 1
ATOM 532 C CA . ARG A 1 72 ? 5.242 3.084 -19.175 1.00 83.62 72 ARG A CA 1
ATOM 533 C C . ARG A 1 72 ? 4.768 2.297 -17.955 1.00 83.62 72 ARG A C 1
ATOM 535 O O . ARG A 1 72 ? 3.568 2.181 -17.726 1.00 83.62 72 ARG A O 1
ATOM 542 N N . HIS A 1 73 ? 5.694 1.749 -17.171 1.00 81.62 73 HIS A N 1
ATOM 543 C CA . HIS A 1 73 ? 5.357 1.059 -15.929 1.00 81.62 73 HIS A CA 1
ATOM 544 C C . HIS A 1 73 ? 4.732 2.011 -14.899 1.00 81.62 73 HIS A C 1
ATOM 546 O O . HIS A 1 73 ? 3.722 1.667 -14.291 1.00 81.62 73 HIS A O 1
ATOM 552 N N . ARG A 1 74 ? 5.305 3.207 -14.703 1.00 84.19 74 ARG A N 1
ATOM 553 C CA . ARG A 1 74 ? 4.755 4.230 -13.799 1.00 84.19 74 ARG A CA 1
ATOM 554 C C . ARG A 1 74 ? 3.360 4.670 -14.228 1.00 84.19 74 ARG A C 1
ATOM 556 O O . ARG A 1 74 ? 2.481 4.732 -13.375 1.00 84.19 74 ARG A O 1
ATOM 563 N N . ASP A 1 75 ? 3.142 4.900 -15.518 1.00 87.12 75 ASP A N 1
ATOM 564 C CA . ASP A 1 75 ? 1.848 5.351 -16.035 1.00 87.12 75 ASP A CA 1
ATOM 565 C C . ASP A 1 75 ? 0.767 4.280 -15.869 1.00 87.12 75 ASP A C 1
ATOM 567 O O . ASP A 1 75 ? -0.324 4.571 -15.379 1.00 87.12 75 ASP A O 1
ATOM 571 N N . ARG A 1 76 ? 1.088 3.016 -16.187 1.00 87.50 76 ARG A N 1
ATOM 572 C CA . ARG A 1 76 ? 0.182 1.880 -15.945 1.00 87.50 76 ARG A CA 1
ATOM 573 C C . ARG A 1 76 ? -0.140 1.723 -14.464 1.00 87.50 76 ARG A C 1
ATOM 575 O O . ARG A 1 76 ? -1.309 1.603 -14.111 1.00 87.50 76 ARG A O 1
ATOM 582 N N . HIS A 1 77 ? 0.877 1.772 -13.604 1.00 85.19 77 HIS A N 1
ATOM 583 C CA . HIS A 1 77 ? 0.682 1.656 -12.163 1.00 85.19 77 HIS A CA 1
ATOM 584 C C . HIS A 1 77 ? -0.181 2.800 -11.617 1.00 85.19 77 HIS A C 1
ATOM 586 O O . HIS A 1 77 ? -1.118 2.553 -10.865 1.00 85.19 77 HIS A O 1
ATOM 592 N N . ARG A 1 78 ? 0.068 4.042 -12.048 1.00 89.38 78 ARG A N 1
ATOM 593 C CA . ARG A 1 78 ? -0.750 5.203 -11.679 1.00 89.38 78 ARG A CA 1
ATOM 594 C C . ARG A 1 78 ? -2.201 5.030 -12.124 1.00 89.38 78 ARG A C 1
ATOM 596 O O . ARG A 1 78 ? -3.106 5.271 -11.334 1.00 89.38 78 ARG A O 1
ATOM 603 N N . ALA A 1 79 ? -2.433 4.580 -13.356 1.00 90.38 79 ALA A N 1
ATOM 604 C CA . ALA A 1 79 ? -3.781 4.317 -13.853 1.00 90.38 79 ALA A CA 1
ATOM 605 C C . ALA A 1 79 ? -4.494 3.220 -13.042 1.00 90.38 79 ALA A C 1
ATOM 607 O O . ALA A 1 79 ? -5.683 3.356 -12.753 1.00 90.38 79 ALA A O 1
ATOM 608 N N . ALA A 1 80 ? -3.772 2.168 -12.640 1.00 90.06 80 ALA A N 1
ATOM 609 C CA . ALA A 1 80 ? -4.297 1.112 -11.778 1.00 90.06 80 ALA A CA 1
ATOM 610 C C . ALA A 1 80 ? -4.653 1.635 -10.376 1.00 90.06 80 ALA A C 1
ATOM 612 O O . ALA A 1 80 ? -5.736 1.337 -9.882 1.00 90.06 80 ALA A O 1
ATOM 613 N N . VAL A 1 81 ? -3.799 2.467 -9.768 1.00 93.06 81 VAL A N 1
ATOM 614 C CA . VAL A 1 81 ? -4.074 3.117 -8.473 1.00 93.06 81 VAL A CA 1
ATOM 615 C C . VAL A 1 81 ? -5.311 4.010 -8.554 1.00 93.06 81 VAL A C 1
ATOM 617 O O . VAL A 1 81 ? -6.189 3.898 -7.707 1.00 93.06 81 VAL A O 1
ATOM 620 N N . GLU A 1 82 ? -5.446 4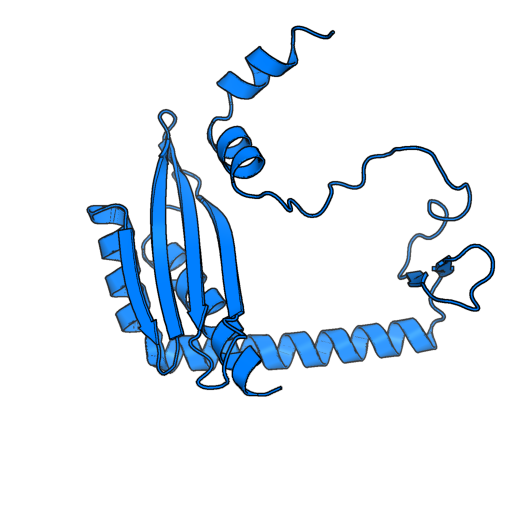.839 -9.592 1.00 94.31 82 GLU A N 1
ATOM 621 C CA . GLU A 1 82 ? -6.636 5.688 -9.758 1.00 94.31 82 GLU A CA 1
ATOM 622 C C . GLU A 1 82 ? -7.912 4.869 -10.012 1.00 94.31 82 GLU A C 1
ATOM 624 O O . GLU A 1 82 ? -8.983 5.206 -9.506 1.00 94.31 82 GLU A O 1
ATOM 629 N N . ALA A 1 83 ? -7.824 3.769 -10.766 1.00 92.62 83 ALA A N 1
ATOM 630 C CA . ALA A 1 83 ? -8.951 2.857 -10.954 1.00 92.62 83 ALA A CA 1
ATOM 631 C C . ALA A 1 83 ? -9.357 2.172 -9.638 1.00 92.62 83 ALA A C 1
ATOM 633 O O . ALA A 1 83 ? -10.543 2.144 -9.305 1.00 92.62 83 ALA A O 1
ATOM 634 N N . ALA A 1 84 ? -8.380 1.687 -8.868 1.00 92.81 84 ALA A N 1
ATOM 635 C CA . ALA A 1 84 ? -8.604 1.091 -7.558 1.00 92.81 84 ALA A CA 1
ATOM 636 C C . ALA A 1 84 ? -9.188 2.111 -6.572 1.00 92.81 84 ALA A C 1
ATOM 638 O O . ALA A 1 84 ? -10.147 1.793 -5.873 1.00 92.81 84 ALA A O 1
ATOM 639 N N . ARG A 1 85 ? -8.691 3.356 -6.567 1.00 95.00 85 ARG A N 1
ATOM 640 C CA . ARG A 1 85 ? -9.217 4.436 -5.722 1.00 95.00 85 ARG A CA 1
ATOM 641 C C . ARG A 1 85 ? -10.681 4.723 -6.039 1.00 95.00 85 ARG A C 1
ATOM 643 O O . ARG A 1 85 ? -11.495 4.762 -5.124 1.00 95.00 85 ARG A O 1
ATOM 650 N N . ARG A 1 86 ? -11.036 4.864 -7.321 1.00 94.88 86 ARG A N 1
ATOM 651 C CA . ARG A 1 86 ? -12.431 5.103 -7.736 1.00 94.88 86 ARG A CA 1
ATOM 652 C C . ARG A 1 86 ? -13.373 3.972 -7.335 1.00 94.88 86 ARG A C 1
ATOM 654 O O . ARG A 1 86 ? -14.520 4.232 -7.000 1.00 94.88 86 ARG A O 1
ATOM 661 N N . ARG A 1 87 ? -12.910 2.724 -7.404 1.00 94.94 87 ARG A N 1
ATOM 662 C CA . ARG A 1 87 ? -13.758 1.547 -7.185 1.00 94.94 87 ARG A CA 1
ATOM 663 C C . ARG A 1 87 ? -13.851 1.125 -5.719 1.00 94.94 87 ARG A C 1
ATOM 665 O O . ARG A 1 87 ? -14.896 0.650 -5.287 1.00 94.94 87 ARG A O 1
ATOM 672 N N . TRP A 1 88 ? -12.761 1.270 -4.972 1.00 95.25 88 TRP A N 1
ATOM 673 C CA . TRP A 1 88 ? -12.610 0.712 -3.628 1.00 95.25 88 TRP A CA 1
ATOM 674 C C . TRP A 1 88 ? -12.312 1.761 -2.558 1.00 95.25 88 TRP A C 1
ATOM 676 O O . TRP A 1 88 ? -12.212 1.386 -1.396 1.00 95.25 88 TRP A O 1
ATOM 686 N N . GLY A 1 89 ? -12.185 3.045 -2.908 1.00 94.00 89 GLY A N 1
ATOM 687 C CA . GLY A 1 89 ? -11.773 4.113 -1.990 1.00 94.00 89 GLY A CA 1
ATOM 688 C C . GLY A 1 89 ? -12.592 4.169 -0.700 1.00 94.00 89 GLY A C 1
ATOM 689 O O . GLY A 1 89 ? -12.016 4.133 0.384 1.00 94.00 89 GLY A O 1
ATOM 690 N N . ASP A 1 90 ? -13.923 4.147 -0.800 1.00 96.44 90 ASP A N 1
ATOM 691 C CA . ASP A 1 90 ? -14.800 4.209 0.378 1.00 96.44 90 ASP A CA 1
ATOM 692 C C . ASP A 1 90 ? -14.651 2.978 1.282 1.00 96.44 90 ASP A C 1
ATOM 694 O O . ASP A 1 90 ? -14.577 3.095 2.507 1.00 96.44 90 ASP A O 1
ATOM 698 N N . ARG A 1 91 ? -14.532 1.787 0.681 1.00 96.44 91 ARG A N 1
ATOM 699 C CA . ARG A 1 91 ? -14.295 0.535 1.418 1.00 96.44 91 ARG A CA 1
ATOM 700 C C . ARG A 1 91 ? -12.907 0.519 2.053 1.00 96.44 91 ARG A C 1
ATOM 702 O O . ARG A 1 91 ? -12.773 0.124 3.204 1.00 96.44 91 ARG A O 1
ATOM 709 N N . ALA A 1 92 ? -11.888 0.993 1.341 1.00 95.62 92 ALA A N 1
ATOM 710 C CA . ALA A 1 92 ? -10.535 1.129 1.867 1.00 95.62 92 ALA A CA 1
ATOM 711 C C . ALA A 1 92 ? -10.496 2.103 3.052 1.00 95.62 92 ALA A C 1
ATOM 713 O O . ALA A 1 92 ? -9.814 1.830 4.037 1.00 95.62 92 ALA A O 1
ATOM 714 N N . LEU A 1 93 ? -11.266 3.195 3.002 1.00 97.38 93 LEU A N 1
ATOM 715 C CA . LEU A 1 93 ? -11.390 4.141 4.107 1.00 97.38 93 LEU A CA 1
ATOM 716 C C . LEU A 1 93 ? -12.112 3.533 5.317 1.00 97.38 93 LEU A C 1
ATOM 718 O O . LEU A 1 93 ? -11.675 3.739 6.449 1.00 97.38 93 LEU A O 1
ATOM 722 N N . ALA A 1 94 ? -13.178 2.761 5.100 1.00 96.69 94 ALA A N 1
ATOM 723 C CA . ALA A 1 94 ? -13.848 2.024 6.171 1.00 96.69 94 ALA A CA 1
ATOM 724 C C . ALA A 1 94 ? -12.891 1.017 6.838 1.00 96.69 94 ALA A C 1
ATOM 726 O O . ALA A 1 94 ? -12.681 1.077 8.047 1.00 96.69 94 ALA A O 1
ATOM 727 N N . CYS A 1 95 ? -12.202 0.192 6.046 1.00 96.06 95 CYS A N 1
ATOM 728 C CA . CYS A 1 95 ? -11.196 -0.752 6.538 1.00 96.06 95 CYS A CA 1
ATOM 729 C C . CYS A 1 95 ? -10.014 -0.059 7.239 1.00 96.06 95 CYS A C 1
ATOM 731 O O . CYS A 1 95 ? -9.446 -0.593 8.191 1.00 96.06 95 CYS A O 1
ATOM 733 N N . ALA A 1 96 ? -9.628 1.141 6.801 1.00 96.06 96 ALA A N 1
ATOM 734 C CA . ALA A 1 96 ? -8.601 1.934 7.470 1.00 96.06 96 ALA A CA 1
ATOM 735 C C . ALA A 1 96 ? -9.040 2.394 8.869 1.00 96.06 96 ALA A C 1
ATOM 737 O O . ALA A 1 96 ? -8.233 2.378 9.800 1.00 96.06 96 ALA A O 1
ATOM 738 N N . ARG A 1 97 ? -10.316 2.766 9.035 1.00 96.62 97 ARG A N 1
ATOM 739 C CA . ARG A 1 97 ? -10.896 3.081 10.350 1.00 96.62 97 ARG A CA 1
ATOM 740 C C . ARG A 1 97 ? -10.939 1.840 11.238 1.00 96.62 97 ARG A C 1
ATOM 742 O O . ARG A 1 97 ? -10.449 1.904 12.359 1.00 96.62 97 ARG A O 1
ATOM 749 N N . GLU A 1 98 ? -11.386 0.701 10.711 1.00 95.56 98 GLU A N 1
ATOM 750 C CA . GLU A 1 98 ? -11.358 -0.583 11.431 1.00 95.56 98 GLU A CA 1
ATOM 751 C C . GLU A 1 98 ? -9.939 -0.978 11.866 1.00 95.56 98 GLU A C 1
ATOM 753 O O . GLU A 1 98 ? -9.733 -1.441 12.985 1.00 95.56 98 GLU A O 1
ATOM 758 N N . LEU A 1 99 ? -8.927 -0.757 11.019 1.00 94.88 99 LEU A N 1
ATOM 759 C CA . LEU A 1 99 ? -7.525 -0.995 11.375 1.00 94.88 99 LEU A CA 1
ATOM 760 C C . LEU A 1 99 ? -7.072 -0.137 12.547 1.00 94.88 99 LEU A C 1
ATOM 762 O O . LEU A 1 99 ? -6.337 -0.616 13.413 1.00 94.88 99 LEU A O 1
ATOM 766 N N . LEU A 1 100 ? -7.475 1.131 12.558 1.00 93.12 100 LEU A N 1
ATOM 767 C CA . LEU A 1 100 ? -7.153 2.039 13.645 1.00 93.12 100 LEU A CA 1
ATOM 768 C C . LEU A 1 100 ? -7.919 1.693 14.913 1.00 93.12 100 LEU A C 1
ATOM 770 O O . LEU A 1 100 ? -7.346 1.855 15.979 1.00 93.12 100 LEU A O 1
ATOM 774 N N . GLU A 1 101 ? -9.148 1.197 14.830 1.00 94.12 101 GLU A N 1
ATOM 775 C CA . GLU A 1 101 ? -9.972 0.877 15.997 1.00 94.12 101 GLU A CA 1
ATOM 776 C C . GLU A 1 101 ? -9.632 -0.498 16.590 1.00 94.12 101 GLU A C 1
ATOM 778 O O . GLU A 1 101 ? -9.294 -0.613 17.769 1.00 94.12 101 GLU A O 1
ATOM 783 N N . HIS A 1 102 ? -9.641 -1.534 15.753 1.00 95.00 102 HIS A N 1
ATOM 784 C CA . HIS A 1 102 ? -9.547 -2.939 16.153 1.00 95.00 102 HIS A CA 1
ATOM 785 C C . HIS A 1 102 ? -8.166 -3.557 15.910 1.00 95.00 102 HIS A C 1
ATOM 787 O O . HIS A 1 102 ? -7.884 -4.661 16.374 1.00 95.00 102 HIS A O 1
ATOM 793 N N . GLY A 1 103 ? -7.280 -2.877 15.177 1.00 92.75 103 GLY A N 1
ATOM 794 C CA . GLY A 1 103 ? -5.933 -3.376 14.885 1.00 92.75 103 GLY A CA 1
ATOM 795 C C . GLY A 1 103 ? -5.864 -4.412 13.759 1.00 92.75 103 GLY A C 1
ATOM 796 O O . GLY A 1 103 ? -4.775 -4.899 13.444 1.00 92.75 103 GLY A O 1
ATOM 797 N N . SER A 1 104 ? -6.986 -4.753 13.123 1.00 95.31 104 SER A N 1
ATOM 798 C CA . SER A 1 104 ? -7.033 -5.659 11.971 1.00 95.31 104 SER A CA 1
ATOM 799 C C . SER A 1 104 ? -8.256 -5.394 11.098 1.00 95.31 104 SER A C 1
ATOM 801 O O . SER A 1 104 ? -9.262 -4.907 11.599 1.00 95.31 104 SER A O 1
ATOM 803 N N . THR A 1 105 ? -8.168 -5.725 9.811 1.00 96.75 105 THR A N 1
ATOM 804 C CA . THR A 1 105 ? -9.292 -5.654 8.863 1.00 96.75 105 THR A CA 1
ATOM 805 C C . THR A 1 105 ? -9.120 -6.696 7.758 1.00 96.75 105 THR A C 1
ATOM 807 O O . THR A 1 105 ? -8.011 -7.195 7.514 1.00 96.75 105 THR A O 1
ATOM 810 N N . VAL A 1 106 ? -10.210 -7.007 7.065 1.00 95.38 106 VAL A N 1
ATOM 811 C CA . VAL A 1 106 ? -10.220 -7.869 5.885 1.00 95.38 106 VAL A CA 1
ATOM 812 C C . VAL A 1 106 ? -11.050 -7.194 4.802 1.00 95.38 106 VAL A C 1
ATOM 814 O O . VAL A 1 106 ? -12.249 -7.003 4.961 1.00 95.38 106 VAL A O 1
ATOM 817 N N . LEU A 1 107 ? -10.408 -6.874 3.683 1.00 94.00 107 LEU A N 1
ATOM 818 C CA . LEU A 1 107 ? -11.036 -6.278 2.515 1.00 94.00 107 LEU A CA 1
ATOM 819 C C . LEU A 1 107 ? -11.097 -7.312 1.377 1.00 94.00 107 LEU A C 1
ATOM 821 O O . LEU A 1 107 ? -10.055 -7.629 0.791 1.00 94.00 107 LEU A O 1
ATOM 825 N N . PRO A 1 108 ? -12.282 -7.858 1.056 1.00 91.50 108 PRO A N 1
ATOM 826 C CA . PRO A 1 108 ? -12.467 -8.681 -0.133 1.00 91.50 108 PRO A CA 1
ATOM 827 C C . PRO A 1 108 ? -12.432 -7.811 -1.397 1.00 91.50 108 PRO A C 1
ATOM 829 O O . PRO A 1 108 ? -13.061 -6.753 -1.456 1.00 91.50 108 PRO A O 1
ATOM 832 N N . VAL A 1 109 ? -11.696 -8.268 -2.410 1.00 88.62 109 VAL A N 1
ATOM 833 C CA . VAL A 1 109 ? -11.482 -7.571 -3.684 1.00 88.62 109 VAL A CA 1
ATOM 834 C C . VAL A 1 109 ? -11.572 -8.590 -4.811 1.00 88.62 109 VAL A C 1
ATOM 836 O O . VAL A 1 109 ? -10.607 -9.302 -5.059 1.00 88.62 109 VAL A O 1
ATOM 839 N N . ASP A 1 110 ? -12.709 -8.658 -5.500 1.00 86.69 110 ASP A N 1
ATOM 840 C CA . ASP A 1 110 ? -12.975 -9.612 -6.587 1.00 86.69 110 ASP A CA 1
ATOM 841 C C . ASP A 1 110 ? -12.388 -11.018 -6.312 1.00 86.69 110 ASP A C 1
ATOM 843 O O . ASP A 1 110 ? -12.904 -11.747 -5.471 1.00 86.69 110 ASP A O 1
ATOM 847 N N . ASN A 1 111 ? -11.274 -11.377 -6.962 1.00 83.12 111 ASN A N 1
ATOM 848 C CA . ASN A 1 111 ? -10.606 -12.684 -6.860 1.00 83.12 111 ASN A CA 1
ATOM 849 C C . ASN A 1 111 ? -9.477 -12.737 -5.809 1.00 83.12 111 ASN A C 1
ATOM 851 O O . ASN A 1 111 ? -8.576 -13.575 -5.889 1.00 83.12 111 ASN A O 1
ATOM 855 N N . ALA A 1 112 ? -9.450 -11.793 -4.875 1.00 88.50 112 ALA A N 1
ATOM 856 C CA . ALA A 1 112 ? -8.407 -11.651 -3.877 1.00 88.50 112 ALA A CA 1
ATOM 857 C C . ALA A 1 112 ? -8.967 -11.145 -2.548 1.00 88.50 112 ALA A C 1
ATOM 859 O O . ALA A 1 112 ? -10.060 -10.595 -2.443 1.00 88.50 112 ALA A O 1
ATOM 860 N N . THR A 1 113 ? -8.178 -11.320 -1.498 1.00 91.81 113 THR A N 1
ATOM 861 C CA . THR A 1 113 ? -8.477 -10.787 -0.172 1.00 91.81 113 THR A CA 1
ATOM 862 C C . THR A 1 113 ? -7.266 -10.042 0.355 1.00 91.81 113 THR A C 1
ATOM 864 O O . THR A 1 113 ? -6.178 -10.613 0.447 1.00 91.81 113 THR A O 1
ATOM 867 N N . VAL A 1 114 ? -7.456 -8.780 0.742 1.00 92.81 114 VAL A N 1
ATOM 868 C CA . VAL A 1 114 ? -6.443 -7.954 1.403 1.00 92.81 114 VAL A CA 1
ATOM 869 C C . VAL A 1 114 ? -6.700 -7.964 2.906 1.00 92.81 114 VAL A C 1
ATOM 871 O O . VAL A 1 114 ? -7.685 -7.422 3.393 1.00 92.81 114 VAL A O 1
ATOM 874 N N . ARG A 1 115 ? -5.804 -8.586 3.665 1.00 94.00 115 ARG A N 1
ATOM 875 C CA . ARG A 1 115 ? -5.816 -8.588 5.130 1.00 94.00 115 ARG A CA 1
ATOM 876 C C . ARG A 1 115 ? -4.875 -7.513 5.642 1.00 94.00 115 ARG A C 1
ATOM 878 O O . ARG A 1 115 ? -3.703 -7.498 5.269 1.00 94.00 115 ARG A O 1
ATOM 885 N N . GLY A 1 116 ? -5.377 -6.646 6.508 1.00 93.62 116 GLY A N 1
ATOM 886 C CA . GLY A 1 116 ? -4.581 -5.647 7.203 1.00 93.62 116 GLY A CA 1
ATOM 887 C C . GLY A 1 116 ? -4.391 -6.007 8.670 1.00 93.62 116 GLY A C 1
ATOM 888 O O . GLY A 1 116 ? -5.310 -6.505 9.320 1.00 93.62 116 GLY A O 1
ATOM 889 N N . ARG A 1 117 ? -3.217 -5.694 9.214 1.00 95.12 117 ARG A N 1
ATOM 890 C CA . ARG A 1 117 ? -2.934 -5.722 10.649 1.00 95.12 117 ARG A CA 1
ATOM 891 C C . ARG A 1 117 ? -2.145 -4.482 11.044 1.00 95.12 117 ARG A C 1
ATOM 893 O O . ARG A 1 117 ? -1.148 -4.155 10.408 1.00 95.12 117 ARG A O 1
ATOM 900 N N . LEU A 1 118 ? -2.560 -3.820 12.114 1.00 93.44 118 LEU A N 1
ATOM 901 C CA . LEU A 1 118 ? -1.861 -2.687 12.700 1.00 93.44 118 LEU A CA 1
ATOM 902 C C . LEU A 1 118 ? -1.231 -3.110 14.029 1.00 93.44 118 LEU A C 1
ATOM 904 O O . LEU A 1 118 ? -1.909 -3.311 15.034 1.00 93.44 118 LEU A O 1
ATOM 908 N N . VAL A 1 119 ? 0.092 -3.244 14.041 1.00 91.00 119 VAL A N 1
ATOM 909 C CA . VAL A 1 119 ? 0.860 -3.601 15.235 1.00 91.00 119 VAL A CA 1
ATOM 910 C C . VAL A 1 119 ? 1.316 -2.328 15.928 1.00 91.00 119 VAL A C 1
ATOM 912 O O . VAL A 1 119 ? 2.246 -1.663 15.472 1.00 91.00 119 VAL A O 1
ATOM 915 N N . ARG A 1 120 ? 0.659 -1.987 17.036 1.00 90.12 120 ARG A N 1
ATOM 916 C CA . ARG A 1 120 ? 1.021 -0.840 17.875 1.00 90.12 120 ARG A CA 1
ATOM 917 C C . ARG A 1 120 ? 2.214 -1.190 18.758 1.00 90.12 120 ARG A C 1
ATOM 919 O O . ARG A 1 120 ? 2.229 -2.232 19.410 1.00 90.12 120 ARG A O 1
ATOM 926 N N . LEU A 1 121 ? 3.213 -0.317 18.792 1.00 86.75 121 LEU A N 1
ATOM 927 C CA . LEU A 1 121 ? 4.431 -0.501 19.574 1.00 86.75 121 LEU A CA 1
ATOM 928 C C . LEU A 1 121 ? 4.483 0.514 20.718 1.00 86.75 121 LEU A C 1
ATOM 930 O O . LEU A 1 121 ? 3.973 1.628 20.624 1.00 86.75 121 LEU A O 1
ATOM 934 N N . TRP A 1 122 ? 5.160 0.140 21.800 1.00 74.69 122 TRP A N 1
ATOM 935 C CA . TRP A 1 122 ? 5.174 0.854 23.084 1.00 74.69 122 TRP A CA 1
ATOM 936 C C . TRP A 1 122 ? 5.728 2.294 23.050 1.00 74.69 122 TRP A C 1
ATOM 938 O O . TRP A 1 122 ? 5.560 3.031 24.014 1.00 74.69 122 TRP A O 1
ATOM 948 N N . ARG A 1 123 ? 6.349 2.741 21.948 1.00 74.31 123 ARG A N 1
ATOM 949 C CA . ARG A 1 123 ? 6.797 4.139 21.752 1.00 74.31 123 ARG A CA 1
ATOM 950 C C . ARG A 1 123 ? 5.863 4.984 20.877 1.00 74.31 123 ARG A C 1
ATOM 952 O O . ARG A 1 123 ? 6.230 6.081 20.455 1.00 74.31 123 ARG A O 1
ATOM 959 N N . GLY A 1 124 ? 4.665 4.476 20.599 1.00 76.19 124 GLY A N 1
ATOM 960 C CA . GLY A 1 124 ? 3.654 5.140 19.776 1.00 76.19 124 GLY A CA 1
ATOM 961 C C . GLY A 1 124 ? 3.856 4.969 18.270 1.00 76.19 124 GLY A C 1
ATOM 962 O O . GLY A 1 124 ? 3.021 5.425 17.494 1.00 76.19 124 GLY A O 1
ATOM 963 N N . ASP A 1 125 ? 4.929 4.306 17.841 1.00 84.06 125 ASP A N 1
ATOM 964 C CA . ASP A 1 125 ? 5.053 3.858 16.456 1.00 84.06 125 ASP A CA 1
ATOM 965 C C . ASP A 1 125 ? 4.128 2.672 16.205 1.00 84.06 125 ASP A C 1
ATOM 967 O O . ASP A 1 125 ? 3.912 1.840 17.088 1.00 84.06 125 ASP A O 1
ATOM 971 N N . SER A 1 126 ? 3.630 2.569 14.980 1.00 88.06 126 SER A N 1
ATOM 972 C CA . SER A 1 126 ? 2.854 1.414 14.545 1.00 88.06 126 SER A CA 1
ATOM 973 C C . SER A 1 126 ? 3.468 0.813 13.289 1.00 88.06 126 SER A C 1
ATOM 975 O O . SER A 1 126 ? 4.115 1.502 12.501 1.00 88.06 126 SER A O 1
ATOM 977 N N . VAL A 1 127 ? 3.278 -0.485 13.091 1.00 89.94 127 VAL A N 1
ATOM 978 C CA . VAL A 1 127 ? 3.611 -1.161 11.837 1.00 89.94 127 VAL A CA 1
ATOM 979 C C . VAL A 1 127 ? 2.315 -1.621 11.196 1.00 89.94 127 VAL A C 1
ATOM 981 O O . VAL A 1 127 ? 1.558 -2.377 11.797 1.00 89.94 127 VAL A O 1
ATOM 984 N N . LEU A 1 128 ? 2.069 -1.147 9.982 1.00 91.88 128 LEU A N 1
ATOM 985 C CA . LEU A 1 128 ? 1.001 -1.627 9.126 1.00 91.88 128 LEU A CA 1
ATOM 986 C C . LEU A 1 128 ? 1.521 -2.818 8.323 1.00 91.88 128 LEU A C 1
ATOM 988 O O . LEU A 1 128 ? 2.467 -2.688 7.545 1.00 91.88 128 LEU A O 1
ATOM 992 N N . GLU A 1 129 ? 0.900 -3.971 8.518 1.00 92.75 129 GLU A N 1
ATOM 993 C CA . GLU A 1 129 ? 1.090 -5.156 7.694 1.00 92.75 129 GLU A CA 1
ATOM 994 C C . GLU A 1 129 ? -0.111 -5.303 6.770 1.00 92.75 129 GLU A C 1
ATOM 996 O O . GLU A 1 129 ? -1.240 -5.405 7.246 1.00 92.75 129 GLU A O 1
ATOM 1001 N N . LEU A 1 130 ? 0.120 -5.354 5.463 1.00 92.06 130 LEU A N 1
ATOM 1002 C CA . LEU A 1 130 ? -0.915 -5.693 4.493 1.00 92.06 130 LEU A CA 1
ATOM 1003 C C . LEU A 1 130 ? -0.509 -6.977 3.783 1.00 92.06 130 LEU A C 1
ATOM 1005 O O . LEU A 1 130 ? 0.636 -7.138 3.361 1.00 92.06 130 LEU A O 1
ATOM 1009 N N . ARG A 1 131 ? -1.444 -7.912 3.660 1.00 90.88 131 ARG A N 1
ATOM 1010 C CA . ARG A 1 131 ? -1.257 -9.170 2.940 1.00 90.88 131 ARG A CA 1
ATOM 1011 C C . ARG A 1 131 ? -2.401 -9.357 1.969 1.00 90.88 131 ARG A C 1
ATOM 1013 O O . ARG A 1 131 ? -3.536 -9.512 2.398 1.00 90.88 131 ARG A O 1
ATOM 1020 N N . ALA A 1 132 ? -2.097 -9.381 0.684 1.00 89.31 132 ALA A N 1
ATOM 1021 C CA . ALA A 1 132 ? -3.032 -9.811 -0.333 1.00 89.31 132 ALA A CA 1
ATOM 1022 C C . ALA A 1 132 ? -2.819 -11.296 -0.625 1.00 89.31 132 ALA A C 1
ATOM 1024 O O . ALA A 1 132 ? -1.689 -11.714 -0.879 1.00 89.31 132 ALA A O 1
ATOM 1025 N N . SER A 1 133 ? -3.893 -12.076 -0.579 1.00 87.00 133 SER A N 1
ATOM 1026 C CA . SER A 1 133 ? -3.932 -13.461 -1.048 1.00 87.00 133 SER A CA 1
ATOM 1027 C C . SER A 1 133 ? -4.828 -13.524 -2.269 1.00 87.00 133 SER A C 1
ATOM 1029 O O . SER A 1 133 ? -5.927 -12.966 -2.241 1.00 87.00 133 SER A O 1
ATOM 1031 N N . ARG A 1 134 ? -4.363 -14.193 -3.320 1.00 82.50 134 ARG A N 1
ATOM 1032 C CA . ARG A 1 134 ? -5.148 -14.457 -4.519 1.00 82.50 134 ARG A CA 1
ATOM 1033 C C . ARG A 1 134 ? -5.307 -15.954 -4.693 1.00 82.50 134 ARG A C 1
ATOM 1035 O O . ARG A 1 134 ? -4.308 -16.666 -4.807 1.00 82.50 134 ARG A O 1
ATOM 1042 N N . ASP A 1 135 ? -6.552 -16.383 -4.811 1.00 70.44 135 ASP A N 1
ATOM 1043 C CA . ASP A 1 135 ? -6.867 -17.769 -5.104 1.00 70.44 135 ASP A CA 1
ATOM 1044 C C . ASP A 1 135 ? -6.852 -17.923 -6.626 1.00 70.44 135 ASP A C 1
ATOM 1046 O O . ASP A 1 135 ? -7.776 -17.519 -7.332 1.00 70.44 135 ASP A O 1
ATOM 1050 N N . SER A 1 136 ? -5.748 -18.439 -7.171 1.00 64.62 136 SER A N 1
ATOM 1051 C CA . SER A 1 136 ? -5.749 -18.873 -8.564 1.00 64.62 136 SER A CA 1
ATOM 1052 C C . SER A 1 136 ? -6.511 -20.193 -8.622 1.00 64.62 136 SER A C 1
ATOM 1054 O O . SER A 1 136 ? -6.048 -21.180 -8.053 1.00 64.62 136 SER A O 1
ATOM 1056 N N . GLY A 1 137 ? -7.642 -20.244 -9.327 1.00 57.88 137 GLY A N 1
ATOM 1057 C CA . GLY A 1 137 ? -8.389 -21.491 -9.563 1.00 57.88 137 GLY A CA 1
ATOM 1058 C C . GLY A 1 137 ? -7.581 -22.596 -10.267 1.00 57.88 137 GLY A C 1
ATOM 1059 O O . GLY A 1 137 ? -8.065 -23.711 -10.420 1.00 57.88 137 GLY A O 1
ATOM 1060 N N . THR A 1 138 ? -6.344 -22.307 -10.677 1.00 56.12 138 THR A N 1
ATOM 1061 C CA . THR A 1 138 ? -5.362 -23.270 -11.173 1.00 56.12 138 THR A CA 1
ATOM 1062 C C . THR A 1 138 ? -4.614 -23.910 -10.005 1.00 56.12 138 THR A C 1
ATOM 1064 O O . THR A 1 138 ? -3.956 -23.225 -9.218 1.00 56.12 138 THR A O 1
ATOM 1067 N N . THR A 1 139 ? -4.709 -25.233 -9.913 1.00 50.06 139 THR A N 1
ATOM 1068 C CA . THR A 1 139 ? -4.125 -26.115 -8.898 1.00 50.06 139 THR A CA 1
ATOM 1069 C C . THR A 1 139 ? -2.667 -25.744 -8.573 1.00 50.06 139 THR A C 1
ATOM 1071 O O . THR A 1 139 ? -1.742 -26.141 -9.274 1.00 50.06 139 THR A O 1
ATOM 1074 N N . GLY A 1 140 ? -2.457 -24.966 -7.502 1.00 51.81 140 GLY A N 1
ATOM 1075 C CA . GLY A 1 140 ? -1.161 -24.827 -6.824 1.00 51.81 140 GLY A CA 1
ATOM 1076 C C . GLY A 1 140 ? -0.465 -23.456 -6.808 1.00 51.81 140 GLY A C 1
ATOM 1077 O O . GLY A 1 140 ? 0.532 -23.340 -6.099 1.00 51.81 140 GLY A O 1
ATOM 1078 N N . SER A 1 141 ? -0.939 -22.408 -7.500 1.00 54.31 141 SER A N 1
ATOM 1079 C CA . SER A 1 141 ? -0.205 -21.120 -7.578 1.00 54.31 141 SER A CA 1
ATOM 1080 C C . SER A 1 141 ? -0.886 -19.935 -6.869 1.00 54.31 141 SER A C 1
ATOM 1082 O O . SER A 1 141 ? -1.186 -18.908 -7.480 1.00 54.31 141 SER A O 1
ATOM 1084 N N . SER A 1 142 ? -1.060 -20.021 -5.547 1.00 62.38 142 SER A N 1
ATOM 1085 C CA . SER A 1 142 ? -1.497 -18.873 -4.732 1.00 62.38 142 SER A CA 1
ATOM 1086 C C . SER A 1 142 ? -0.442 -17.762 -4.750 1.00 62.38 142 SER A C 1
ATOM 1088 O O . SER A 1 142 ? 0.652 -17.917 -4.203 1.00 62.38 142 SER A O 1
ATOM 1090 N N . THR A 1 143 ? -0.769 -16.613 -5.346 1.00 69.56 143 THR A N 1
ATOM 1091 C CA . THR A 1 143 ? 0.104 -15.432 -5.298 1.00 69.56 143 THR A CA 1
ATOM 1092 C C . THR A 1 143 ? -0.215 -14.631 -4.048 1.00 69.56 143 THR A C 1
ATOM 1094 O O . THR A 1 143 ? -1.281 -14.025 -3.943 1.00 69.56 143 THR A O 1
ATOM 1097 N N . THR A 1 144 ? 0.726 -14.620 -3.106 1.00 78.88 144 THR A N 1
ATOM 1098 C CA . THR A 1 144 ? 0.617 -13.842 -1.871 1.00 78.88 144 THR A CA 1
ATOM 1099 C C . THR A 1 144 ? 1.580 -12.665 -1.922 1.00 78.88 144 THR A C 1
ATOM 1101 O O . THR A 1 144 ? 2.794 -12.847 -2.025 1.00 78.88 144 THR A O 1
ATOM 1104 N N . THR A 1 145 ? 1.056 -11.449 -1.806 1.00 81.06 145 THR A N 1
ATOM 1105 C CA . THR A 1 145 ? 1.862 -10.228 -1.697 1.00 81.06 145 THR A CA 1
ATOM 1106 C C . THR A 1 145 ? 1.759 -9.692 -0.280 1.00 81.06 145 THR A C 1
ATOM 1108 O O . THR A 1 145 ? 0.662 -9.501 0.234 1.00 81.06 145 THR A O 1
ATOM 1111 N N . SER A 1 146 ? 2.895 -9.436 0.367 1.00 84.00 146 SER A N 1
ATOM 1112 C CA . SER A 1 146 ? 2.936 -8.823 1.696 1.00 84.00 146 SER A CA 1
ATOM 1113 C C . SER A 1 146 ? 3.709 -7.513 1.670 1.00 84.00 146 SER A C 1
ATOM 1115 O O . SER A 1 146 ? 4.841 -7.485 1.182 1.00 84.00 146 SER A O 1
ATOM 1117 N N . SER A 1 147 ? 3.148 -6.464 2.259 1.00 84.94 147 SER A N 1
ATOM 1118 C CA . SER A 1 147 ? 3.836 -5.204 2.517 1.00 84.94 147 SER A CA 1
ATOM 1119 C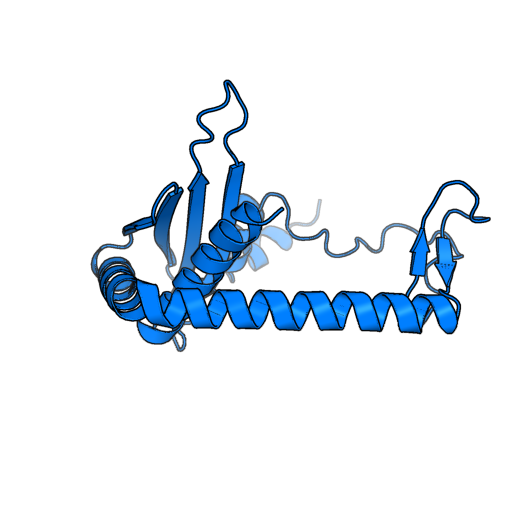 C . SER A 1 147 ? 3.864 -4.905 4.016 1.00 84.94 147 SER A C 1
ATOM 1121 O O . SER A 1 147 ? 2.958 -5.260 4.771 1.00 84.94 147 SER A O 1
ATOM 1123 N N . LEU A 1 148 ? 4.967 -4.300 4.452 1.00 86.12 148 LEU A N 1
ATOM 1124 C CA . LEU A 1 148 ? 5.198 -3.891 5.831 1.00 86.12 148 LEU A CA 1
ATOM 1125 C C . LEU A 1 148 ? 5.650 -2.436 5.824 1.00 86.12 148 LEU A C 1
ATOM 1127 O O . LEU A 1 148 ? 6.695 -2.115 5.254 1.00 86.12 148 LEU A O 1
ATOM 1131 N N . THR A 1 149 ? 4.889 -1.578 6.490 1.00 85.81 149 THR A N 1
ATOM 1132 C CA . THR A 1 149 ? 5.128 -0.136 6.507 1.00 85.81 149 THR A CA 1
ATOM 1133 C C . THR A 1 149 ? 5.152 0.370 7.940 1.00 85.81 149 THR A C 1
ATOM 1135 O O . THR A 1 149 ? 4.231 0.126 8.715 1.00 85.81 149 THR A O 1
ATOM 1138 N N . ARG A 1 150 ? 6.199 1.115 8.309 1.00 87.31 150 ARG A N 1
ATOM 1139 C CA . ARG A 1 150 ? 6.224 1.858 9.576 1.00 87.31 150 ARG A CA 1
ATOM 1140 C C . ARG A 1 150 ? 5.348 3.098 9.447 1.00 87.31 150 ARG A C 1
ATOM 1142 O O . ARG A 1 150 ? 5.591 3.936 8.584 1.00 87.31 150 ARG A O 1
ATOM 1149 N N . LEU A 1 151 ? 4.390 3.235 10.350 1.00 84.88 151 LEU A N 1
ATOM 1150 C CA . LEU A 1 151 ? 3.594 4.436 10.540 1.00 84.88 151 LEU A CA 1
ATOM 1151 C C . LEU A 1 151 ? 4.124 5.181 11.764 1.00 84.88 151 LEU A C 1
ATOM 1153 O O . LEU A 1 151 ? 4.097 4.675 12.889 1.00 84.88 151 LEU A O 1
ATOM 1157 N N . SER A 1 152 ? 4.627 6.391 11.530 1.00 80.56 152 SER A N 1
ATOM 1158 C CA . SER A 1 152 ? 4.936 7.321 12.613 1.00 80.56 152 SER A CA 1
ATOM 1159 C C . SER A 1 152 ? 3.634 7.784 13.274 1.00 80.56 152 SER A C 1
ATOM 1161 O O . SER A 1 152 ? 2.567 7.736 12.661 1.00 80.56 152 SER A O 1
ATOM 1163 N N . ARG A 1 153 ? 3.712 8.295 14.508 1.00 75.81 153 ARG A N 1
ATOM 1164 C CA . ARG A 1 153 ? 2.546 8.854 15.225 1.00 75.81 153 ARG A CA 1
ATOM 1165 C C . ARG A 1 153 ? 1.741 9.864 14.405 1.00 75.81 153 ARG A C 1
ATOM 1167 O O . ARG A 1 153 ? 0.523 9.876 14.483 1.00 75.81 153 ARG A O 1
ATOM 1174 N N . ARG A 1 154 ? 2.420 10.687 13.601 1.00 74.31 154 ARG A N 1
ATOM 1175 C CA . ARG A 1 154 ? 1.784 11.723 12.772 1.00 74.31 154 ARG A CA 1
ATOM 1176 C C . ARG A 1 154 ? 1.076 11.161 11.537 1.00 74.31 154 ARG A C 1
ATOM 1178 O O . ARG A 1 154 ? 0.328 11.886 10.904 1.00 74.31 154 ARG A O 1
ATOM 1185 N N . HIS A 1 155 ? 1.358 9.914 11.162 1.00 77.69 155 HIS A N 1
ATOM 1186 C CA . HIS A 1 155 ? 0.868 9.285 9.932 1.00 77.69 155 HIS A CA 1
ATOM 1187 C C . HIS A 1 155 ? -0.171 8.185 10.219 1.00 77.69 155 HIS A C 1
ATOM 1189 O O . HIS A 1 155 ? -0.472 7.380 9.339 1.00 77.69 155 HIS A O 1
ATOM 1195 N N . GLN A 1 156 ? -0.716 8.127 11.440 1.00 81.81 156 GLN A N 1
ATOM 1196 C CA . GLN A 1 156 ? -1.848 7.261 11.800 1.00 81.81 156 GLN A CA 1
ATOM 1197 C C . GLN A 1 156 ? -3.180 7.923 11.415 1.00 81.81 156 GLN A C 1
ATOM 1199 O O . GLN A 1 156 ? -4.086 8.057 12.230 1.00 81.81 156 GLN A O 1
ATOM 1204 N N . ASP A 1 157 ? -3.263 8.374 10.167 1.00 90.75 157 ASP A N 1
ATOM 1205 C CA . ASP A 1 157 ? -4.462 8.965 9.580 1.00 90.75 157 ASP A CA 1
ATOM 1206 C C . ASP A 1 157 ? -5.197 7.881 8.769 1.00 90.75 157 ASP A C 1
ATOM 1208 O O . ASP A 1 157 ? -4.550 7.193 7.963 1.00 90.75 157 ASP A O 1
ATOM 1212 N N . PRO A 1 158 ? -6.524 7.709 8.945 1.00 92.88 158 PRO A N 1
ATOM 1213 C CA . PRO A 1 158 ? -7.326 6.822 8.109 1.00 92.88 158 PRO A CA 1
ATOM 1214 C C . PRO A 1 158 ? -7.085 7.008 6.604 1.00 92.88 158 PRO A C 1
ATOM 1216 O O . PRO A 1 158 ? -7.032 6.020 5.879 1.00 92.88 158 PRO A O 1
ATOM 1219 N N . GLN A 1 159 ? -6.886 8.241 6.130 1.00 93.94 159 GLN A N 1
ATOM 1220 C CA . GLN A 1 159 ? -6.636 8.534 4.714 1.00 93.94 159 GLN A CA 1
ATOM 1221 C C . GLN A 1 159 ? -5.302 7.956 4.235 1.00 93.94 159 GLN A C 1
ATOM 1223 O O . GLN A 1 159 ? -5.220 7.356 3.165 1.00 93.94 159 GLN A O 1
ATOM 1228 N N . VAL A 1 160 ? -4.253 8.071 5.054 1.00 92.50 160 VAL A N 1
ATOM 1229 C CA . VAL A 1 160 ? -2.930 7.516 4.735 1.00 92.50 160 VAL A CA 1
ATOM 1230 C C . VAL A 1 160 ? -2.993 5.990 4.672 1.00 92.50 160 VAL A C 1
ATOM 1232 O O . VAL A 1 160 ? -2.431 5.383 3.762 1.00 92.50 160 VAL A O 1
ATOM 1235 N N . ILE A 1 161 ? -3.694 5.353 5.612 1.00 93.50 161 ILE A N 1
ATOM 1236 C CA . ILE A 1 161 ? -3.857 3.891 5.636 1.00 93.50 161 ILE A CA 1
ATOM 1237 C C . ILE A 1 161 ? -4.714 3.415 4.455 1.00 93.50 161 ILE A C 1
ATOM 1239 O O . ILE A 1 161 ? -4.363 2.419 3.818 1.00 93.50 161 ILE A O 1
ATOM 1243 N N . ALA A 1 162 ? -5.787 4.136 4.124 1.00 94.75 162 ALA A N 1
ATOM 1244 C CA . ALA A 1 162 ? -6.621 3.853 2.960 1.00 94.75 162 ALA A CA 1
ATOM 1245 C C . ALA A 1 162 ? -5.806 3.918 1.663 1.00 94.75 162 ALA A C 1
ATOM 1247 O O . ALA A 1 162 ? -5.922 3.035 0.816 1.00 94.75 162 ALA A O 1
ATOM 1248 N N . GLU A 1 163 ? -4.909 4.894 1.538 1.00 94.31 163 GLU A N 1
ATOM 1249 C CA . GLU A 1 163 ? -4.030 5.015 0.377 1.00 94.31 163 GLU A CA 1
ATOM 1250 C C . GLU A 1 163 ? -3.065 3.821 0.254 1.00 94.31 163 GLU A C 1
ATOM 1252 O O . GLU A 1 163 ? -2.857 3.305 -0.848 1.00 94.31 163 GLU A O 1
ATOM 1257 N N . TYR A 1 164 ? -2.522 3.312 1.369 1.00 93.38 164 TYR A N 1
ATOM 1258 C CA . TYR A 1 164 ? -1.728 2.076 1.357 1.00 93.38 164 TYR A CA 1
ATOM 1259 C C . TYR A 1 164 ? -2.554 0.855 0.940 1.00 93.38 164 TYR A C 1
ATOM 1261 O O . TYR A 1 164 ? -2.058 0.020 0.179 1.00 93.38 164 TYR A O 1
ATOM 1269 N N . LEU A 1 165 ? -3.803 0.748 1.407 1.00 93.88 165 LEU A N 1
ATOM 1270 C CA . LEU A 1 165 ? -4.720 -0.312 0.985 1.00 93.88 165 LEU A CA 1
ATOM 1271 C C . LEU A 1 165 ? -4.973 -0.235 -0.524 1.00 93.88 165 LEU A C 1
ATOM 1273 O O . LEU A 1 165 ? -4.781 -1.233 -1.213 1.00 93.88 165 LEU A O 1
ATOM 1277 N N . VAL A 1 166 ? -5.295 0.946 -1.058 1.00 95.12 166 VAL A N 1
ATOM 1278 C CA . VAL A 1 166 ? -5.507 1.171 -2.498 1.00 95.12 166 VAL A CA 1
ATOM 1279 C C . VAL A 1 166 ? -4.281 0.775 -3.323 1.00 95.12 166 VAL A C 1
ATOM 1281 O O . VAL A 1 166 ? -4.425 0.122 -4.355 1.00 95.12 166 VAL A O 1
ATOM 1284 N N . HIS A 1 167 ? -3.069 1.093 -2.864 1.00 92.44 167 HIS A N 1
ATOM 1285 C CA . HIS A 1 167 ? -1.843 0.679 -3.553 1.00 92.44 167 HIS A CA 1
ATOM 1286 C C . HIS A 1 167 ? -1.684 -0.844 -3.611 1.00 92.44 167 HIS A C 1
ATOM 1288 O O . HIS A 1 167 ? -1.280 -1.377 -4.645 1.00 92.44 167 HIS A O 1
ATOM 1294 N N . VAL A 1 168 ? -2.001 -1.555 -2.525 1.00 91.50 168 VAL A N 1
ATOM 1295 C CA . VAL A 1 168 ? -1.954 -3.025 -2.506 1.00 91.50 168 VAL A CA 1
ATOM 1296 C C . VAL A 1 168 ? -3.023 -3.612 -3.425 1.00 91.50 168 VAL A C 1
ATOM 1298 O O . VAL A 1 168 ? -2.723 -4.531 -4.180 1.00 91.50 168 VAL A O 1
ATOM 1301 N N . ILE A 1 169 ? -4.233 -3.048 -3.435 1.00 91.56 169 ILE A N 1
ATOM 1302 C CA . ILE A 1 169 ? -5.306 -3.449 -4.357 1.00 91.56 169 ILE A CA 1
ATOM 1303 C C . ILE A 1 169 ? -4.850 -3.286 -5.810 1.00 91.56 169 ILE A C 1
ATOM 1305 O O . ILE A 1 169 ? -4.934 -4.225 -6.593 1.00 91.56 169 ILE A O 1
ATOM 1309 N N . ALA A 1 170 ? -4.273 -2.133 -6.155 1.00 90.00 170 ALA A N 1
ATOM 1310 C CA . ALA A 1 170 ? -3.774 -1.869 -7.500 1.00 90.00 170 ALA A CA 1
ATOM 1311 C C . ALA A 1 170 ? -2.661 -2.841 -7.928 1.00 90.00 170 ALA A C 1
ATOM 1313 O O . ALA A 1 170 ? -2.586 -3.209 -9.097 1.00 90.00 170 ALA A O 1
ATOM 1314 N N . GLN A 1 171 ? -1.802 -3.282 -7.000 1.00 86.75 171 GLN A N 1
ATOM 1315 C CA . GLN A 1 171 ? -0.781 -4.302 -7.278 1.00 86.75 171 GLN A CA 1
ATOM 1316 C C . GLN A 1 171 ? -1.395 -5.674 -7.574 1.00 86.75 171 GLN A C 1
ATOM 1318 O O . GLN A 1 171 ? -0.906 -6.391 -8.448 1.00 86.75 171 GLN A O 1
ATOM 1323 N N . VAL A 1 172 ? -2.463 -6.033 -6.861 1.00 85.38 172 VAL A N 1
ATOM 1324 C CA . VAL A 1 172 ? -3.199 -7.284 -7.081 1.00 85.38 172 VAL A CA 1
ATOM 1325 C C . VAL A 1 172 ? -3.946 -7.247 -8.417 1.00 85.38 172 VAL A C 1
ATOM 1327 O O . VAL A 1 172 ? -3.919 -8.234 -9.154 1.00 85.38 172 VAL A O 1
ATOM 1330 N N . ASP A 1 173 ? -4.541 -6.101 -8.754 1.00 81.19 173 ASP A N 1
ATOM 1331 C CA . ASP A 1 173 ? -5.278 -5.882 -10.001 1.00 81.19 173 ASP A CA 1
ATOM 1332 C C . ASP A 1 173 ? -4.356 -5.838 -11.236 1.00 81.19 173 ASP A C 1
ATOM 1334 O O . ASP A 1 173 ? -4.667 -6.439 -12.265 1.00 81.19 173 ASP A O 1
ATOM 1338 N N . ASP A 1 174 ? -3.189 -5.186 -11.153 1.00 74.00 174 ASP A N 1
ATOM 1339 C CA . ASP A 1 174 ? -2.207 -5.159 -12.255 1.00 74.00 174 ASP A CA 1
ATOM 1340 C C . ASP A 1 174 ? -1.625 -6.557 -12.529 1.00 74.00 174 ASP A C 1
ATOM 1342 O O . ASP A 1 174 ? -1.377 -6.929 -13.677 1.00 74.00 174 ASP A O 1
ATOM 1346 N N . GLY A 1 175 ? -1.507 -7.389 -11.487 1.00 61.28 175 GLY A N 1
ATOM 1347 C CA . GLY A 1 175 ? -1.176 -8.808 -11.616 1.00 61.28 175 GLY A CA 1
ATOM 1348 C C . GLY A 1 175 ? -2.246 -9.651 -12.325 1.00 61.28 175 GLY A C 1
ATOM 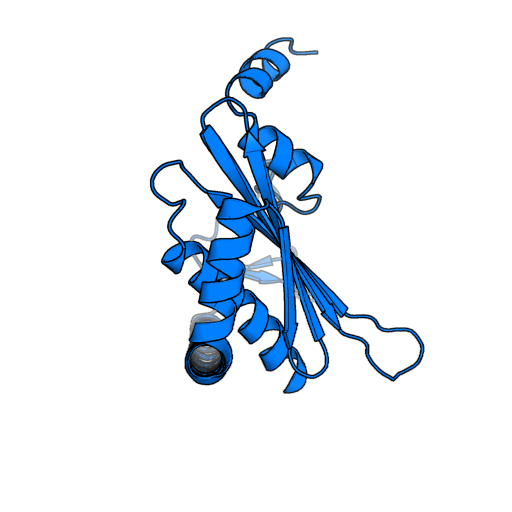1349 O O . GLY A 1 175 ? -1.992 -10.818 -12.607 1.00 61.28 175 GLY A O 1
ATOM 1350 N N . GLN A 1 176 ? -3.442 -9.119 -12.612 1.00 56.94 176 GLN A N 1
ATOM 1351 C CA . GLN A 1 176 ? -4.453 -9.803 -13.434 1.00 56.94 176 GLN A CA 1
ATOM 1352 C C . GLN A 1 176 ? -4.290 -9.554 -14.937 1.00 56.94 176 GLN A C 1
ATOM 1354 O O . GLN A 1 176 ? -4.845 -10.308 -15.728 1.00 56.94 176 GLN A O 1
ATOM 1359 N N . ARG A 1 177 ? -3.586 -8.486 -15.335 1.00 55.50 177 ARG A N 1
ATOM 1360 C CA . ARG A 1 177 ? -3.476 -8.047 -16.740 1.00 55.50 177 ARG A CA 1
ATOM 1361 C C . ARG A 1 177 ? -2.213 -8.548 -17.450 1.00 55.50 177 ARG A C 1
ATOM 1363 O O . ARG A 1 177 ? -1.973 -8.151 -18.590 1.00 55.50 177 ARG A O 1
ATOM 1370 N N . ARG A 1 178 ? -1.392 -9.346 -16.767 1.00 48.75 178 ARG A N 1
ATOM 1371 C CA . ARG A 1 178 ? -0.207 -10.016 -17.316 1.00 48.75 178 ARG A CA 1
ATOM 1372 C C . ARG A 1 178 ? -0.512 -11.481 -17.546 1.00 48.75 178 ARG A C 1
ATOM 1374 O O . ARG A 1 178 ? 0.002 -11.994 -18.558 1.00 48.75 178 ARG A O 1
#

Foldseek 3Di:
DDPVVVVVCVVCVLVVVCVVPVVCPVPPPPPDDDPVPPVPDPADKDADDPDVVRIDHDDPVRRVVVVVVVVVVVVLLVVLLVVLCVPCVVVLLVQLVCCLVVQWGWDDDVQKIKIWGWAQDPVRKIKIKIKIWGDDPPPDDIDIDIDIDIDDNVRSDSNNSSSVVSSVSSVVVVVVVD

Radius of gyration: 20.29 Å; chains: 1; bounding box: 51×38×49 Å

Secondary structure (DSSP, 8-state):
--TTHHHHHHH-HHHHHHHHH-TT-----------TTGGG-SS-EEE-TTSTTSEEEPPHHHHHHHHHHHHHHHHHHHHHHHHHHHHHHHHHHHHHHHHHHHSEEEEEETTEEEEEEEEE-TTS-EEEEEEEEE--SSTT--EEEEEEEEEPGGG--HHHHHHHHHHHHHHHHHTT--